Protein AF-A0A8T3V5K8-F1 (afdb_monomer_lite)

Foldseek 3Di:
DDDDPDDDDDDDDADPVRVVLVVLQVVLLVVLLVQLVVVVCVVQNPPDLDQDDLVSLVVSLVVVCVVDVVSVVHDPVSNVVSSVVSSVVSVVVNVVVVDVDPPPPPPPPVDDD

Secondary structure (DSSP, 8-state):
-----PPP--PPPPPHHHHHHHHHHHHHHHHHHHHHHHHHHHHH-TT--PPPPHHHHHHHHHHHHHH-GGGGTS-HHHHHHHHHHHHHHHHHHHHHHHS--------------

pLDDT: mean 81.25, std 19.14, range [31.8, 95.94]

Structure (mmCIF, N/CA/C/O backbone):
data_AF-A0A8T3V5K8-F1
#
_entry.id   AF-A0A8T3V5K8-F1
#
loop_
_atom_site.group_PDB
_atom_site.id
_atom_site.type_symbol
_atom_site.label_atom_id
_atom_site.label_alt_id
_atom_site.label_comp_id
_atom_site.label_asym_id
_atom_site.label_entity_id
_atom_site.label_seq_id
_atom_site.pdbx_PDB_ins_code
_atom_site.Cartn_x
_atom_site.Cartn_y
_atom_site.Cartn_z
_atom_site.occupancy
_atom_site.B_iso_or_equiv
_atom_site.auth_seq_id
_atom_site.auth_comp_id
_atom_site.auth_asym_id
_atom_site.auth_atom_id
_atom_site.pdbx_PDB_model_num
ATOM 1 N N . MET A 1 1 ? 22.260 -8.924 37.519 1.00 36.12 1 MET A N 1
ATOM 2 C CA . MET A 1 1 ? 21.268 -9.949 37.137 1.00 36.12 1 MET A CA 1
ATOM 3 C C . MET A 1 1 ? 20.196 -9.218 36.351 1.00 36.12 1 MET A C 1
ATOM 5 O O . MET A 1 1 ? 19.552 -8.357 36.925 1.00 36.12 1 MET A O 1
ATOM 9 N N . CYS A 1 2 ? 20.158 -9.398 35.031 1.00 44.22 2 CYS A N 1
ATOM 10 C CA . CYS A 1 2 ? 19.218 -8.706 34.147 1.00 44.22 2 CYS A CA 1
ATOM 11 C C . CYS A 1 2 ? 17.917 -9.513 34.125 1.00 44.22 2 CYS A C 1
ATOM 13 O O . CYS A 1 2 ? 17.947 -10.698 33.792 1.00 44.22 2 CYS A O 1
ATOM 15 N N . ASP A 1 3 ? 16.813 -8.902 34.546 1.00 55.12 3 ASP A N 1
ATOM 16 C CA . ASP A 1 3 ? 15.517 -9.567 34.621 1.00 55.12 3 ASP A CA 1
ATOM 17 C C . ASP A 1 3 ? 14.947 -9.793 33.216 1.00 55.12 3 ASP A C 1
ATOM 19 O O . ASP A 1 3 ? 14.781 -8.872 32.417 1.00 55.12 3 ASP A O 1
ATOM 23 N N . PHE A 1 4 ? 14.654 -11.054 32.909 1.00 61.81 4 PHE A N 1
ATOM 24 C CA . PHE A 1 4 ? 14.041 -11.481 31.657 1.00 61.81 4 PHE A CA 1
ATOM 25 C C . PHE A 1 4 ? 12.576 -11.019 31.631 1.00 61.81 4 PHE A C 1
ATOM 27 O O . PHE A 1 4 ? 11.739 -11.546 32.372 1.00 61.81 4 PHE A O 1
ATOM 34 N N . ILE A 1 5 ? 12.243 -10.035 30.789 1.00 71.00 5 ILE A N 1
ATOM 35 C CA . ILE A 1 5 ? 10.854 -9.607 30.581 1.00 71.00 5 ILE A CA 1
ATOM 36 C C . ILE A 1 5 ? 10.111 -10.763 29.899 1.00 71.00 5 ILE A C 1
ATOM 38 O O . ILE A 1 5 ? 10.304 -11.046 28.719 1.00 71.00 5 ILE A O 1
ATOM 42 N N . ARG A 1 6 ? 9.265 -11.466 30.655 1.00 71.88 6 ARG A N 1
ATOM 43 C CA . ARG A 1 6 ? 8.352 -12.481 30.118 1.00 71.88 6 ARG A CA 1
ATOM 44 C C . ARG A 1 6 ? 7.260 -11.767 29.311 1.00 71.88 6 ARG A C 1
ATOM 46 O O . ARG A 1 6 ? 6.542 -10.938 29.862 1.00 71.88 6 ARG A O 1
ATOM 53 N N . GLY A 1 7 ? 7.165 -12.053 28.012 1.00 77.50 7 GLY A N 1
ATOM 54 C CA . GLY A 1 7 ? 6.176 -11.442 27.117 1.00 77.50 7 GLY A CA 1
ATOM 55 C C . GLY A 1 7 ? 4.733 -11.793 27.499 1.00 77.50 7 GLY A C 1
ATOM 56 O O . GLY A 1 7 ? 4.434 -12.935 27.845 1.00 77.50 7 GLY A O 1
ATOM 57 N N . LEU A 1 8 ? 3.841 -10.804 27.430 1.00 80.81 8 LEU A N 1
ATOM 58 C CA . LEU A 1 8 ? 2.405 -10.942 27.682 1.00 80.81 8 LEU A CA 1
ATOM 59 C C . LEU A 1 8 ? 1.705 -11.483 26.421 1.00 80.81 8 LEU A C 1
ATOM 61 O O . LEU A 1 8 ? 1.735 -10.835 25.378 1.00 80.81 8 LEU A O 1
ATOM 65 N N . ILE A 1 9 ? 1.052 -12.646 26.512 1.00 81.75 9 ILE A N 1
ATOM 66 C CA . ILE A 1 9 ? 0.215 -13.184 25.426 1.00 81.75 9 ILE A CA 1
ATOM 67 C C . ILE A 1 9 ? -1.223 -12.706 25.651 1.00 81.75 9 ILE A C 1
ATOM 69 O O . ILE A 1 9 ? -1.910 -13.207 26.540 1.00 81.75 9 ILE A O 1
ATOM 73 N N . VAL A 1 10 ? -1.679 -11.736 24.855 1.00 82.56 10 VAL A N 1
ATOM 74 C CA . VAL A 1 10 ? -3.044 -11.183 24.924 1.00 82.56 10 VAL A CA 1
ATOM 75 C C . VAL A 1 10 ? -3.858 -11.657 23.728 1.00 82.56 10 VAL A C 1
ATOM 77 O O . VAL A 1 10 ? -3.403 -11.570 22.590 1.00 82.56 10 VAL A O 1
ATOM 80 N N . LYS A 1 11 ? -5.083 -12.128 23.981 1.00 84.25 11 LYS A N 1
ATOM 81 C CA . LYS A 1 11 ? -6.084 -12.367 22.935 1.00 84.25 11 LYS A CA 1
ATOM 82 C C . LYS A 1 11 ? -6.892 -11.086 22.737 1.00 84.25 11 LYS A C 1
ATOM 84 O O . LYS A 1 11 ? -7.535 -10.622 23.675 1.00 84.25 11 LYS A O 1
ATOM 89 N N . LEU A 1 12 ? -6.844 -10.511 21.538 1.00 83.19 12 LEU A N 1
ATOM 90 C CA . LEU A 1 12 ? -7.702 -9.387 21.168 1.00 83.19 12 LEU A CA 1
ATOM 91 C C . LEU A 1 12 ? -9.098 -9.912 20.823 1.00 83.19 12 LEU A C 1
ATOM 93 O O . LEU A 1 12 ? -9.247 -10.742 19.929 1.00 83.19 12 LEU A O 1
ATOM 97 N N . HIS A 1 13 ? -10.110 -9.417 21.532 1.00 87.06 13 HIS A N 1
ATOM 98 C CA . HIS A 1 13 ? -11.512 -9.641 21.200 1.00 87.06 13 HIS A CA 1
ATOM 99 C C . HIS A 1 13 ? -12.042 -8.408 20.481 1.00 87.06 13 HIS A C 1
ATOM 101 O O . HIS A 1 13 ? -12.044 -7.311 21.037 1.00 87.06 13 HIS A O 1
ATOM 107 N N . VAL A 1 14 ? -12.442 -8.603 19.231 1.00 90.19 14 VAL A N 1
ATOM 108 C CA . VAL A 1 14 ? -12.871 -7.537 18.329 1.00 90.19 14 VAL A CA 1
ATOM 109 C C . VAL A 1 14 ? -14.383 -7.353 18.465 1.00 90.19 14 VAL A C 1
ATOM 111 O O . VAL A 1 14 ? -15.116 -8.335 18.594 1.00 90.19 14 VAL A O 1
ATOM 114 N N . THR A 1 15 ? -14.866 -6.110 18.472 1.00 95.44 15 THR A N 1
ATOM 115 C CA . THR A 1 15 ? -16.311 -5.837 18.422 1.00 95.44 15 THR A CA 1
ATOM 116 C C . THR A 1 15 ? -16.845 -6.083 17.003 1.00 95.44 15 THR A C 1
ATOM 118 O O . THR A 1 15 ? -16.089 -5.968 16.034 1.00 95.44 15 THR A O 1
ATOM 121 N N . PRO A 1 16 ? -18.144 -6.385 16.820 1.00 93.69 16 PRO A N 1
ATOM 122 C CA . PRO A 1 16 ? -18.698 -6.607 15.480 1.00 93.69 16 PRO A CA 1
ATOM 123 C C . PRO A 1 16 ? -18.516 -5.397 14.546 1.00 93.69 16 PRO A C 1
ATOM 125 O O . PRO A 1 16 ? -18.335 -5.567 13.343 1.00 93.69 16 PRO A O 1
ATOM 128 N N . GLU A 1 17 ? -18.514 -4.177 15.086 1.00 93.56 17 GLU A N 1
ATOM 129 C CA . GLU A 1 17 ? -18.264 -2.947 14.322 1.00 93.56 17 GLU A CA 1
ATOM 130 C C . GLU A 1 17 ? -16.816 -2.872 13.819 1.00 93.56 17 GLU A C 1
ATOM 132 O O . GLU A 1 17 ? -16.578 -2.617 12.637 1.00 93.56 17 GLU A O 1
ATOM 137 N N . GLN A 1 18 ? -15.853 -3.187 14.690 1.00 92.19 18 GLN A N 1
ATOM 138 C CA . GLN A 1 18 ? -14.435 -3.232 14.338 1.00 92.19 18 GLN A CA 1
ATOM 139 C C . GLN A 1 18 ? -14.152 -4.292 13.266 1.00 92.19 18 GLN A C 1
ATOM 141 O O . GLN A 1 18 ? -13.358 -4.053 12.360 1.00 92.19 18 GLN A O 1
ATOM 146 N N . GLU A 1 19 ? -14.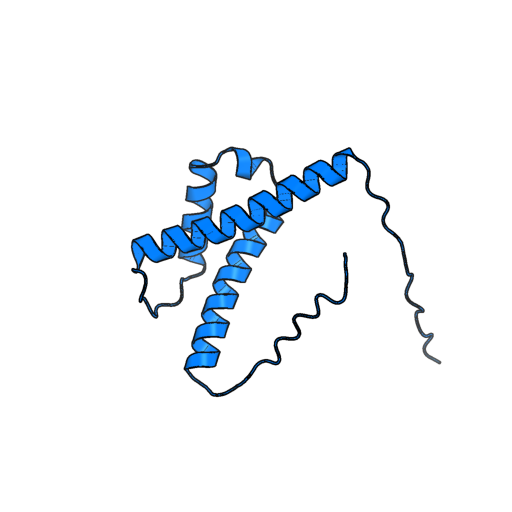821 -5.450 13.303 1.00 92.94 19 GLU A N 1
ATOM 147 C CA . GLU A 1 19 ? -14.665 -6.462 12.250 1.00 92.94 19 GLU A CA 1
ATOM 148 C C . GLU A 1 19 ? -15.060 -5.940 10.864 1.00 92.94 19 GLU A C 1
ATOM 150 O O . GLU A 1 19 ? -14.404 -6.255 9.866 1.00 92.94 19 GLU A O 1
ATOM 155 N N . VAL A 1 20 ? -16.143 -5.162 10.784 1.00 92.94 20 VAL A N 1
ATOM 156 C CA . VAL A 1 20 ? -16.598 -4.558 9.525 1.00 92.94 20 VAL A CA 1
ATOM 157 C C . VAL A 1 20 ? -15.568 -3.550 9.026 1.00 92.94 20 VAL A C 1
ATOM 159 O O . VAL A 1 20 ? -15.240 -3.545 7.838 1.00 92.94 20 VAL A O 1
ATOM 162 N N . GLU A 1 21 ? -15.028 -2.726 9.919 1.00 91.88 21 GLU A N 1
ATOM 163 C CA . GLU A 1 21 ? -14.005 -1.736 9.588 1.00 91.88 21 GLU A CA 1
ATOM 164 C C . GLU A 1 21 ? -12.700 -2.388 9.116 1.00 91.88 21 GLU A C 1
ATOM 166 O O . GLU A 1 21 ? -12.164 -2.011 8.072 1.00 91.88 21 GLU A O 1
ATOM 171 N N . PHE A 1 22 ? -12.251 -3.453 9.784 1.00 91.56 22 PHE A N 1
ATOM 172 C CA . PHE A 1 22 ? -11.101 -4.237 9.340 1.00 91.56 22 PHE A CA 1
ATOM 173 C C . PHE A 1 22 ? -11.316 -4.828 7.947 1.00 91.56 22 PHE A C 1
ATOM 175 O O . PHE A 1 22 ? -10.465 -4.670 7.071 1.00 91.56 22 PHE A O 1
ATOM 182 N N . LYS A 1 23 ? -12.473 -5.455 7.698 1.00 92.19 23 LYS A N 1
ATOM 183 C CA . LYS A 1 23 ? -12.813 -6.013 6.378 1.00 92.19 23 LYS A CA 1
ATOM 184 C C . LYS A 1 23 ? -12.783 -4.939 5.288 1.00 92.19 23 LYS A C 1
ATOM 186 O O . LYS A 1 23 ? -12.212 -5.176 4.220 1.00 92.19 23 LYS A O 1
ATOM 191 N N . LYS A 1 24 ? -13.335 -3.751 5.562 1.00 92.25 24 LYS A N 1
ATOM 192 C CA . LYS A 1 24 ? -13.265 -2.601 4.647 1.00 92.25 24 LYS A CA 1
ATOM 193 C C . LYS A 1 24 ? -11.822 -2.170 4.402 1.00 92.25 24 LYS A C 1
ATOM 195 O O . LYS A 1 24 ? -11.437 -1.998 3.246 1.00 92.25 24 LYS A O 1
ATOM 200 N N . ASN A 1 25 ? -11.020 -2.046 5.457 1.00 93.25 25 ASN A N 1
ATOM 201 C CA . ASN A 1 25 ? -9.637 -1.594 5.359 1.00 93.25 25 ASN A CA 1
ATOM 202 C C . ASN A 1 25 ? -8.768 -2.567 4.544 1.00 93.25 25 ASN A C 1
ATOM 204 O O . ASN A 1 25 ? -8.069 -2.145 3.621 1.00 93.25 25 ASN A O 1
ATOM 208 N N . TYR A 1 26 ? -8.865 -3.877 4.798 1.00 91.62 26 TYR A N 1
ATOM 209 C CA . TYR A 1 26 ? -8.149 -4.893 4.017 1.00 91.62 26 TYR A CA 1
ATOM 210 C C . TYR A 1 26 ? -8.580 -4.895 2.547 1.00 91.62 26 TYR A C 1
ATOM 212 O O . TYR A 1 26 ? -7.734 -4.953 1.650 1.00 91.62 26 TYR A O 1
ATOM 220 N N . GLY A 1 27 ? -9.887 -4.779 2.292 1.00 93.19 27 GLY A N 1
ATOM 221 C CA . GLY A 1 27 ? -10.430 -4.673 0.940 1.00 93.19 27 GLY A CA 1
ATOM 222 C C . GLY A 1 27 ? -9.888 -3.455 0.189 1.00 93.19 27 GLY A C 1
ATOM 223 O O . GLY A 1 27 ? -9.389 -3.593 -0.928 1.00 93.19 27 GLY A O 1
ATOM 224 N N . CYS A 1 28 ? -9.914 -2.277 0.818 1.00 94.12 28 CYS A N 1
ATOM 225 C CA . CYS A 1 28 ? -9.424 -1.036 0.214 1.00 94.12 28 CYS A CA 1
ATOM 226 C C . CYS A 1 28 ? -7.906 -1.056 -0.001 1.00 94.12 28 CYS A C 1
ATOM 228 O O . CYS A 1 28 ? -7.437 -0.628 -1.055 1.00 94.12 28 CYS A O 1
ATOM 230 N N . THR A 1 29 ? -7.141 -1.621 0.935 1.00 94.44 29 THR A N 1
ATOM 231 C CA . THR A 1 29 ? -5.680 -1.778 0.821 1.00 94.44 29 THR A CA 1
ATOM 232 C C . THR A 1 29 ? -5.317 -2.640 -0.392 1.00 94.44 29 THR A C 1
ATOM 234 O O . THR A 1 29 ? -4.533 -2.219 -1.244 1.00 94.44 29 THR A O 1
ATOM 237 N N . ARG A 1 30 ? -5.959 -3.809 -0.541 1.00 94.12 30 ARG A N 1
ATOM 238 C CA . ARG A 1 30 ? -5.754 -4.702 -1.696 1.00 94.12 30 ARG A CA 1
ATOM 239 C C . ARG A 1 30 ? -6.167 -4.046 -3.014 1.00 94.12 30 ARG A C 1
ATOM 241 O O . ARG A 1 30 ? -5.471 -4.179 -4.018 1.00 94.12 30 ARG A O 1
ATOM 248 N N . LYS A 1 31 ? -7.301 -3.345 -3.018 1.00 94.62 31 LYS A N 1
ATOM 249 C CA . LYS A 1 31 ? -7.820 -2.652 -4.203 1.00 94.62 31 LYS A CA 1
ATOM 250 C C . LYS A 1 31 ? -6.871 -1.546 -4.668 1.00 94.62 31 LYS A C 1
ATOM 252 O O . LYS A 1 31 ? -6.544 -1.499 -5.849 1.00 94.62 31 LYS A O 1
ATOM 257 N N . THR A 1 32 ? -6.357 -0.758 -3.726 1.00 95.12 32 THR A N 1
ATOM 258 C CA . THR A 1 32 ? -5.382 0.311 -3.980 1.00 95.12 32 THR A CA 1
ATOM 259 C C . THR A 1 32 ? -4.099 -0.241 -4.590 1.00 95.12 32 THR A C 1
ATOM 261 O O . THR A 1 32 ? -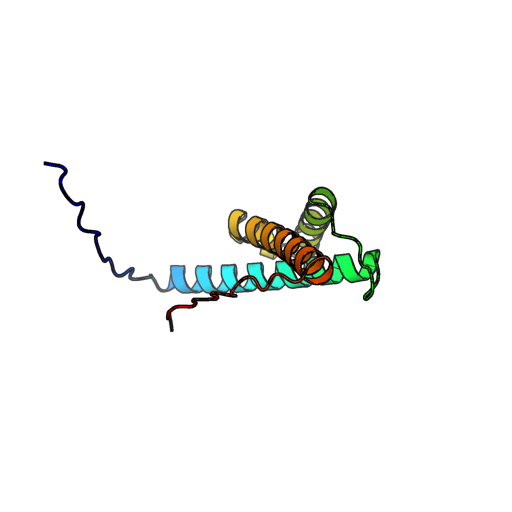3.630 0.291 -5.589 1.00 95.12 32 THR A O 1
ATOM 264 N N . TYR A 1 33 ? -3.555 -1.336 -4.047 1.00 95.25 33 TYR A N 1
ATOM 265 C CA . TYR A 1 33 ? -2.365 -1.982 -4.612 1.00 95.25 33 TYR A CA 1
ATOM 266 C C . TYR A 1 33 ? -2.570 -2.356 -6.089 1.00 95.25 33 TYR A C 1
ATOM 268 O O . TYR A 1 33 ? -1.762 -2.002 -6.946 1.00 95.25 33 TYR A O 1
ATOM 276 N N . ASN A 1 34 ? -3.692 -3.012 -6.399 1.00 94.88 34 ASN A N 1
ATOM 277 C CA . ASN A 1 34 ? -4.014 -3.426 -7.764 1.00 94.88 34 ASN A CA 1
ATOM 278 C C . ASN A 1 34 ? -4.202 -2.237 -8.715 1.00 94.88 34 ASN A C 1
ATOM 280 O O . ASN A 1 34 ? -3.829 -2.317 -9.884 1.00 94.88 34 ASN A O 1
ATOM 284 N N . GLU A 1 35 ? -4.785 -1.142 -8.239 1.00 94.75 35 GLU A N 1
ATOM 285 C CA . GLU A 1 35 ? -4.983 0.069 -9.038 1.00 94.75 35 GLU A CA 1
ATOM 286 C C . GLU A 1 35 ? -3.680 0.793 -9.327 1.00 94.75 35 GLU A C 1
ATOM 288 O O . GLU A 1 35 ? -3.448 1.163 -10.473 1.00 94.75 35 GLU A O 1
ATOM 293 N N . LEU A 1 36 ? -2.805 0.936 -8.329 1.00 94.81 36 LEU A N 1
ATOM 294 C CA . LEU A 1 36 ? -1.470 1.495 -8.531 1.00 94.81 36 LEU A CA 1
ATOM 295 C C . LEU A 1 36 ? -0.683 0.676 -9.561 1.00 94.81 36 LEU A C 1
ATOM 297 O O . LEU A 1 36 ? -0.084 1.250 -10.466 1.00 94.81 36 LEU A O 1
ATOM 301 N N . LEU A 1 37 ? -0.743 -0.657 -9.469 1.00 93.62 37 LEU A N 1
ATOM 302 C CA . LEU A 1 37 ? -0.113 -1.547 -10.443 1.00 93.62 37 LEU A CA 1
ATOM 303 C C . LEU A 1 37 ? -0.722 -1.390 -11.845 1.00 93.62 37 LEU A C 1
ATOM 305 O O . LEU A 1 37 ? 0.005 -1.365 -12.833 1.00 93.62 37 LEU A O 1
ATOM 309 N N . SER A 1 38 ? -2.047 -1.264 -11.938 1.00 94.06 38 SER A N 1
ATOM 310 C CA . SER A 1 38 ? -2.743 -1.081 -13.219 1.00 94.06 38 SER A CA 1
ATOM 311 C C . SER A 1 38 ? -2.383 0.253 -13.876 1.00 94.06 38 SER A C 1
ATOM 313 O O . SER A 1 38 ? -2.159 0.292 -15.081 1.00 94.06 38 SER A O 1
ATOM 315 N N . LYS A 1 39 ? -2.284 1.334 -13.090 1.00 93.56 39 LYS A N 1
ATOM 316 C CA . LYS A 1 39 ? -1.849 2.655 -13.567 1.00 93.56 39 LYS A CA 1
ATOM 317 C C . LYS A 1 39 ? -0.409 2.634 -14.050 1.00 93.56 39 LYS A C 1
ATOM 319 O O . LYS A 1 39 ? -0.135 3.083 -15.154 1.00 93.56 39 LYS A O 1
ATOM 324 N N . TYR A 1 40 ? 0.479 2.027 -13.270 1.00 92.62 40 TYR A N 1
ATOM 325 C CA . TYR A 1 40 ? 1.871 1.854 -13.665 1.00 92.62 40 TYR A CA 1
ATOM 326 C C . TYR A 1 40 ? 1.996 1.096 -15.000 1.00 92.62 40 TYR A C 1
ATOM 328 O O . TYR A 1 40 ? 2.660 1.574 -15.916 1.00 92.62 40 TYR A O 1
ATOM 336 N N . LYS A 1 41 ? 1.282 -0.028 -15.158 1.00 91.00 41 LYS A N 1
ATOM 337 C CA . LYS A 1 41 ? 1.235 -0.777 -16.426 1.00 91.00 41 LYS A CA 1
ATOM 338 C C . LYS A 1 41 ? 0.686 0.048 -17.591 1.00 91.00 41 LYS A C 1
ATOM 340 O O . LYS A 1 41 ? 1.128 -0.127 -18.720 1.00 91.00 41 LYS A O 1
ATOM 345 N N . ALA A 1 42 ? -0.292 0.914 -17.336 1.00 91.81 42 ALA A N 1
ATOM 346 C CA . ALA A 1 42 ? -0.866 1.772 -18.367 1.00 91.81 42 ALA A CA 1
ATOM 347 C C . ALA A 1 42 ? 0.116 2.857 -18.841 1.00 91.81 42 ALA A C 1
ATOM 349 O O . ALA A 1 42 ? 0.088 3.210 -20.017 1.00 91.81 42 ALA A O 1
ATOM 350 N N . GLU A 1 43 ? 0.975 3.370 -17.955 1.00 90.75 43 GLU A N 1
ATOM 351 C CA . GLU A 1 43 ? 1.950 4.416 -18.290 1.00 90.75 43 GLU A CA 1
ATOM 352 C C . GLU A 1 43 ? 3.248 3.869 -18.899 1.00 90.75 43 GLU A C 1
ATOM 354 O O . GLU A 1 43 ? 3.728 4.424 -19.885 1.00 90.75 43 GLU A O 1
ATOM 359 N N . HIS A 1 44 ? 3.799 2.780 -18.353 1.00 87.75 44 HIS A N 1
ATOM 360 C CA . HIS A 1 44 ? 5.099 2.243 -18.781 1.00 87.75 44 HIS A CA 1
ATOM 361 C C . HIS A 1 44 ? 4.989 1.023 -19.718 1.00 87.75 44 HIS A C 1
ATOM 363 O O . HIS A 1 44 ? 5.964 0.662 -20.377 1.00 87.75 44 HIS A O 1
ATOM 369 N N . GLY A 1 45 ? 3.806 0.412 -19.834 1.00 84.88 45 GLY A N 1
ATOM 370 C CA . GLY A 1 45 ? 3.588 -0.845 -20.557 1.00 84.88 45 GLY A CA 1
ATOM 371 C C . GLY A 1 45 ? 3.716 -2.079 -19.656 1.00 84.88 45 GLY A C 1
ATOM 372 O O . GLY A 1 45 ? 4.164 -1.997 -18.516 1.00 84.88 45 GLY A O 1
ATOM 373 N N . GLU A 1 46 ? 3.287 -3.249 -20.141 1.00 78.88 46 GLU A N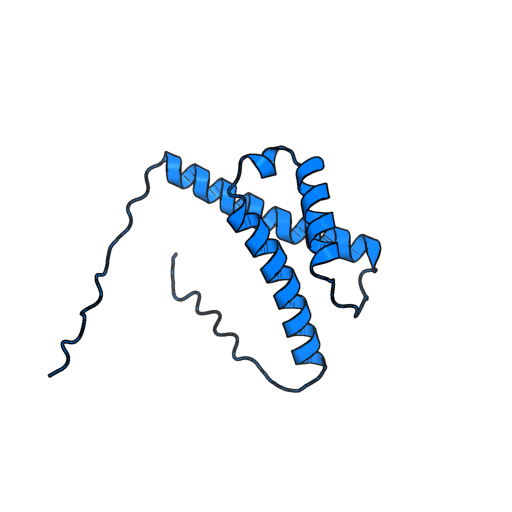 1
ATOM 374 C CA . GLU A 1 46 ? 3.338 -4.482 -19.333 1.00 78.88 46 GLU A CA 1
ATOM 375 C C . GLU A 1 46 ? 4.753 -5.043 -19.146 1.00 78.88 46 GLU A C 1
ATOM 377 O O . GLU A 1 46 ? 5.011 -5.679 -18.126 1.00 78.88 46 GLU A O 1
ATOM 382 N N . ASP A 1 47 ? 5.656 -4.771 -20.091 1.00 73.31 47 ASP A N 1
ATOM 383 C CA . ASP A 1 47 ? 7.014 -5.328 -20.134 1.00 73.31 47 ASP A CA 1
ATOM 384 C C . ASP A 1 47 ? 8.088 -4.332 -19.659 1.00 73.31 47 ASP A C 1
ATOM 386 O O . ASP A 1 47 ? 9.278 -4.509 -19.929 1.00 73.31 47 ASP A O 1
ATOM 390 N N . SER A 1 48 ? 7.697 -3.248 -18.983 1.00 75.81 48 SER A N 1
ATOM 391 C CA . SER A 1 48 ? 8.650 -2.246 -18.512 1.00 75.81 48 SER A CA 1
ATOM 392 C C . SER A 1 48 ? 9.527 -2.778 -17.378 1.00 75.81 48 SER A C 1
ATOM 394 O O . SER A 1 48 ? 9.048 -3.257 -16.351 1.00 75.81 48 SER A O 1
ATOM 396 N N . THR A 1 49 ? 10.841 -2.619 -17.530 1.00 72.44 49 THR A N 1
ATOM 397 C CA . THR A 1 49 ? 11.842 -2.960 -16.499 1.00 72.44 49 THR A CA 1
ATOM 398 C C . THR A 1 49 ? 12.106 -1.796 -15.531 1.00 72.44 49 THR A C 1
ATOM 400 O O . THR A 1 49 ? 12.918 -1.906 -14.614 1.00 72.44 49 THR A O 1
ATOM 403 N N . GLU A 1 50 ? 11.462 -0.646 -15.743 1.00 83.75 50 GLU A N 1
ATOM 404 C CA . GLU A 1 50 ? 11.693 0.571 -14.962 1.00 83.75 50 GLU A CA 1
ATOM 405 C C . GLU A 1 50 ? 11.089 0.460 -13.561 1.00 83.75 50 GLU A C 1
ATOM 407 O O . GLU A 1 50 ? 9.920 0.140 -13.396 1.00 83.75 50 GLU A O 1
ATOM 412 N N . ILE A 1 51 ? 11.852 0.761 -12.515 1.00 86.00 51 ILE A N 1
ATOM 413 C CA . ILE A 1 51 ? 11.298 0.766 -11.157 1.00 86.00 51 ILE A CA 1
ATOM 414 C C . ILE A 1 51 ? 10.492 2.058 -10.969 1.00 86.00 51 ILE A C 1
ATOM 416 O O . ILE A 1 51 ? 11.064 3.135 -11.158 1.00 86.00 51 ILE A O 1
ATOM 420 N N . PRO A 1 52 ? 9.214 1.992 -10.548 1.00 88.81 52 PRO A N 1
ATOM 421 C CA . PRO A 1 52 ? 8.438 3.195 -10.287 1.00 88.81 52 PRO A CA 1
ATOM 422 C C . PRO A 1 52 ? 9.060 3.999 -9.148 1.00 88.81 52 PRO A C 1
ATOM 424 O O . PRO A 1 52 ? 9.380 3.466 -8.083 1.00 88.81 52 PRO A O 1
ATOM 427 N N . THR A 1 53 ? 9.166 5.308 -9.329 1.00 92.62 53 THR A N 1
ATOM 428 C CA . THR A 1 53 ? 9.653 6.215 -8.293 1.00 92.62 53 THR A CA 1
ATOM 429 C C . THR A 1 53 ? 8.575 6.414 -7.223 1.00 92.62 53 THR A C 1
ATOM 431 O O . THR A 1 53 ? 7.383 6.519 -7.513 1.00 92.62 53 THR A O 1
ATOM 434 N N . GLN A 1 54 ? 8.962 6.601 -5.955 1.00 91.81 54 GLN A N 1
ATOM 435 C CA . GLN A 1 54 ? 8.001 6.928 -4.884 1.00 91.81 54 GLN A CA 1
ATOM 436 C C . GLN A 1 54 ? 7.117 8.153 -5.189 1.00 91.81 54 GLN A C 1
ATOM 438 O O . GLN A 1 54 ? 5.983 8.235 -4.718 1.00 91.81 54 GLN A O 1
ATOM 443 N N . LYS A 1 55 ? 7.623 9.135 -5.946 1.00 93.75 55 LYS A N 1
ATOM 444 C CA . LYS A 1 55 ? 6.860 10.329 -6.348 1.00 93.75 55 LYS A CA 1
ATOM 445 C C . LYS A 1 55 ? 5.720 9.990 -7.314 1.00 93.75 55 LYS A C 1
ATOM 447 O O . LYS A 1 55 ? 4.627 10.520 -7.132 1.00 93.75 55 LYS A O 1
ATOM 452 N N . GLU A 1 56 ? 5.956 9.088 -8.260 1.00 94.12 56 GLU A N 1
ATOM 453 C CA . GLU A 1 56 ? 4.957 8.613 -9.228 1.00 94.12 56 GLU A CA 1
ATOM 454 C C . GLU A 1 56 ? 3.857 7.836 -8.508 1.00 94.12 56 GLU A C 1
ATOM 456 O O . GLU A 1 56 ? 2.683 8.192 -8.583 1.00 94.12 56 GLU A O 1
ATOM 461 N N . LEU A 1 57 ? 4.233 6.877 -7.655 1.00 94.31 57 LEU A N 1
ATOM 462 C CA . LEU A 1 57 ? 3.264 6.122 -6.855 1.00 94.31 57 LEU A CA 1
ATOM 463 C C . LEU A 1 57 ? 2.430 7.027 -5.930 1.00 94.31 57 LEU A C 1
ATOM 465 O O . LEU A 1 57 ? 1.251 6.770 -5.683 1.00 94.31 57 LEU A O 1
ATOM 469 N N . ASN A 1 58 ? 3.018 8.116 -5.427 1.00 95.62 58 ASN A N 1
ATOM 470 C CA . ASN A 1 58 ? 2.291 9.136 -4.671 1.00 95.62 58 ASN A CA 1
ATOM 471 C C . ASN A 1 58 ? 1.272 9.900 -5.517 1.00 95.62 58 ASN A C 1
ATOM 473 O O . ASN A 1 58 ? 0.201 10.254 -5.015 1.00 95.62 58 ASN A O 1
ATOM 477 N N . GLN A 1 59 ? 1.604 10.189 -6.770 1.00 95.94 59 GLN A N 1
ATOM 478 C CA . GLN A 1 59 ? 0.686 10.817 -7.706 1.00 95.94 59 GLN A CA 1
ATOM 479 C C . GLN A 1 59 ? -0.471 9.871 -8.043 1.00 95.94 59 GLN A C 1
ATOM 481 O O . GLN A 1 59 ? -1.627 10.255 -7.854 1.00 95.94 59 GLN A O 1
ATOM 486 N N . PHE A 1 60 ? -0.182 8.616 -8.387 1.00 95.38 60 PHE A N 1
ATOM 487 C CA . PHE A 1 60 ? -1.208 7.606 -8.656 1.00 95.38 60 PHE A CA 1
ATOM 488 C C . PHE A 1 60 ? -2.142 7.404 -7.465 1.00 95.38 60 PHE A C 1
ATOM 490 O O . PHE A 1 60 ? -3.356 7.326 -7.638 1.00 95.38 60 PHE A O 1
ATOM 497 N N . LEU A 1 61 ? -1.607 7.400 -6.239 1.00 95.19 61 LEU A N 1
ATOM 498 C CA . LEU A 1 61 ? -2.421 7.294 -5.029 1.00 95.19 61 LEU A CA 1
ATOM 499 C C . LEU A 1 61 ? -3.354 8.503 -4.855 1.00 95.19 61 LEU A C 1
ATOM 501 O O . LEU A 1 61 ? -4.500 8.345 -4.431 1.00 95.19 61 LEU A O 1
ATOM 505 N N . LYS A 1 62 ? -2.894 9.719 -5.179 1.00 94.81 62 LYS A N 1
ATOM 506 C CA . LYS A 1 62 ? -3.744 10.922 -5.146 1.00 94.81 62 LYS A CA 1
ATOM 507 C C . LYS A 1 62 ? -4.868 10.838 -6.171 1.00 94.81 62 LYS A C 1
ATOM 509 O O . LYS A 1 62 ? -5.979 11.263 -5.871 1.00 94.81 62 LYS A O 1
ATOM 514 N N . GLU A 1 63 ? -4.590 10.316 -7.356 1.00 94.50 63 GLU A N 1
ATOM 515 C CA . GLU A 1 63 ? -5.589 10.134 -8.406 1.00 94.50 63 GLU A CA 1
ATOM 516 C C . GLU A 1 63 ? -6.586 9.022 -8.065 1.00 94.50 63 GLU A C 1
ATOM 518 O O . GLU A 1 63 ? -7.787 9.245 -8.164 1.00 94.50 63 GLU A O 1
ATOM 523 N N . ALA A 1 64 ? -6.122 7.877 -7.555 1.00 93.44 64 ALA A N 1
ATOM 524 C CA . ALA A 1 64 ? -6.992 6.788 -7.104 1.00 93.44 64 ALA A CA 1
ATOM 525 C C . ALA A 1 64 ? -7.968 7.265 -6.012 1.00 93.44 64 ALA A C 1
ATOM 527 O O . ALA A 1 64 ? -9.160 6.979 -6.058 1.00 93.44 64 ALA A O 1
ATOM 528 N N . LYS A 1 65 ? -7.504 8.109 -5.078 1.00 93.25 65 LYS A N 1
ATOM 529 C CA . LYS A 1 65 ? -8.368 8.757 -4.072 1.00 93.25 65 LYS A CA 1
ATOM 530 C C . LYS A 1 65 ? -9.368 9.769 -4.650 1.00 93.25 65 LYS A C 1
ATOM 532 O O . LYS A 1 65 ? -10.310 10.144 -3.950 1.00 93.25 65 LYS A O 1
ATOM 537 N N . LYS A 1 66 ? -9.145 10.286 -5.863 1.00 93.38 66 LYS A N 1
ATOM 538 C CA . LYS A 1 66 ? -10.113 11.143 -6.569 1.00 93.38 66 LYS A CA 1
ATOM 539 C C . LYS A 1 66 ? -11.160 10.301 -7.293 1.00 93.38 66 LYS A C 1
ATOM 541 O O . LYS A 1 66 ? -12.331 10.649 -7.233 1.00 93.38 66 LYS A O 1
ATOM 546 N N . GLU A 1 67 ? -10.735 9.216 -7.936 1.00 92.94 67 GLU A N 1
ATOM 547 C CA . GLU A 1 67 ? -11.607 8.283 -8.661 1.00 92.94 67 GLU A CA 1
ATOM 548 C C . GLU A 1 67 ? -12.523 7.502 -7.710 1.00 92.94 67 GLU A C 1
ATOM 550 O O . GLU A 1 67 ? -13.700 7.300 -7.998 1.00 92.94 67 GLU A O 1
ATOM 555 N N . LEU A 1 68 ? -11.998 7.109 -6.548 1.00 92.75 68 LEU A N 1
ATOM 556 C CA . LEU A 1 68 ? -12.693 6.280 -5.571 1.00 92.75 68 LEU A CA 1
ATOM 557 C C . LEU A 1 68 ? -12.843 7.0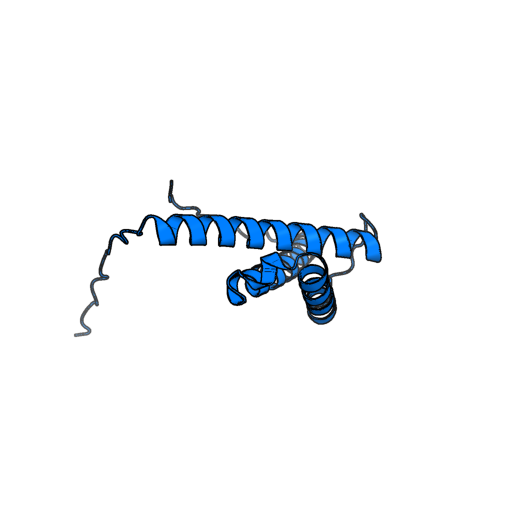53 -4.261 1.00 92.75 68 LEU A C 1
ATOM 559 O O . LEU A 1 68 ? -11.978 6.979 -3.384 1.00 92.75 68 LEU A O 1
ATOM 563 N N . PRO A 1 69 ? -13.936 7.814 -4.088 1.00 90.19 69 PRO A N 1
ATOM 564 C CA . PRO A 1 69 ? -14.109 8.649 -2.905 1.00 90.19 69 PRO A CA 1
ATOM 565 C C . PRO A 1 69 ? -14.184 7.830 -1.609 1.00 90.19 69 PRO A C 1
ATOM 567 O O . PRO A 1 69 ? -13.729 8.312 -0.573 1.00 90.19 69 PRO A O 1
ATOM 570 N N . TYR A 1 70 ? -14.656 6.579 -1.671 1.00 89.31 70 TYR A N 1
ATOM 571 C CA . TYR A 1 70 ? -14.748 5.685 -0.512 1.00 89.31 70 TYR A CA 1
ATOM 572 C C . TYR A 1 70 ? -13.377 5.293 0.072 1.00 89.31 70 TYR A C 1
ATOM 574 O O . TYR A 1 70 ? -13.293 4.956 1.248 1.00 89.31 70 TYR A O 1
ATOM 582 N N . LEU A 1 71 ? -12.273 5.405 -0.685 1.00 89.44 71 LEU A N 1
ATOM 583 C CA . LEU A 1 71 ? -10.915 5.204 -0.144 1.00 89.44 71 LEU A CA 1
ATOM 584 C C . LEU A 1 71 ? -10.545 6.256 0.913 1.00 89.44 71 LEU A C 1
ATOM 586 O O . LEU A 1 71 ? -9.620 6.045 1.695 1.00 89.44 71 LEU A O 1
ATOM 590 N N . LYS A 1 72 ? -11.224 7.409 0.938 1.00 87.31 72 LYS A N 1
ATOM 591 C CA . LYS A 1 72 ? -10.981 8.449 1.949 1.00 87.31 72 LYS A CA 1
ATOM 592 C C . LYS A 1 72 ? -11.570 8.099 3.311 1.00 87.31 72 LYS A C 1
ATOM 594 O O . LYS A 1 72 ? -11.127 8.668 4.300 1.00 87.31 72 LYS A O 1
ATOM 599 N N . GLU A 1 73 ? -12.550 7.201 3.345 1.00 87.00 73 GLU A N 1
ATOM 600 C CA . GLU A 1 73 ? -13.189 6.740 4.580 1.00 87.00 73 GLU A CA 1
ATOM 601 C C . GLU A 1 73 ? -12.302 5.742 5.332 1.00 87.00 73 GLU A C 1
ATOM 603 O O . GLU A 1 73 ? -12.452 5.571 6.535 1.00 87.00 73 GLU A O 1
ATOM 608 N N . THR A 1 74 ? -11.370 5.089 4.631 1.00 88.62 74 THR A N 1
ATOM 609 C CA . THR A 1 74 ? -10.440 4.122 5.221 1.00 88.62 74 THR A CA 1
ATOM 610 C C . THR A 1 74 ? -9.159 4.747 5.757 1.00 88.62 74 THR A C 1
ATOM 612 O O . THR A 1 74 ? -8.726 5.823 5.337 1.00 88.62 74 THR A O 1
ATOM 615 N N . GLU A 1 75 ? -8.502 3.995 6.638 1.00 89.75 75 GLU A N 1
ATOM 616 C CA . GLU A 1 75 ? -7.246 4.364 7.277 1.00 89.75 75 GLU A CA 1
ATOM 617 C C . GLU A 1 75 ? -6.149 4.746 6.277 1.00 89.75 75 GLU A C 1
ATOM 619 O O . GLU A 1 75 ? -5.674 3.952 5.458 1.00 89.75 75 GLU A O 1
ATOM 624 N N . SER A 1 76 ? -5.689 5.993 6.377 1.00 90.44 76 SER A N 1
ATOM 625 C CA . SER A 1 76 ? -4.738 6.566 5.420 1.00 90.44 76 SER A CA 1
ATOM 626 C C . SER A 1 76 ? -3.344 5.934 5.480 1.00 90.44 76 SER A C 1
ATOM 628 O O . SER A 1 76 ? -2.621 5.961 4.479 1.00 90.44 76 SER A O 1
ATOM 630 N N . THR A 1 77 ? -2.968 5.381 6.633 1.00 93.44 77 THR A N 1
ATOM 631 C CA . THR A 1 77 ? -1.694 4.692 6.878 1.00 93.44 77 THR A CA 1
ATOM 632 C C . THR A 1 77 ? -1.631 3.368 6.126 1.00 93.44 77 THR A C 1
ATOM 634 O O . THR A 1 77 ? -0.625 3.081 5.483 1.00 93.44 77 THR A O 1
ATOM 637 N N . SER A 1 78 ? -2.732 2.614 6.106 1.00 92.31 78 SER A N 1
ATOM 638 C CA . SER A 1 78 ? -2.828 1.327 5.402 1.00 92.31 78 SER A CA 1
ATOM 639 C C . SER A 1 78 ? -2.667 1.504 3.888 1.00 92.31 78 SER A C 1
ATOM 641 O O . SER A 1 78 ? -1.938 0.759 3.237 1.00 92.31 78 SER A O 1
ATOM 643 N N . LEU A 1 79 ? -3.261 2.563 3.328 1.00 93.38 79 LEU A N 1
ATOM 644 C CA . LEU A 1 79 ? -3.121 2.892 1.904 1.00 93.38 79 LEU A CA 1
ATOM 645 C C . LEU A 1 79 ? -1.692 3.313 1.528 1.00 93.38 79 LEU A C 1
ATOM 647 O O . LEU A 1 79 ? -1.207 2.983 0.447 1.00 93.38 79 LEU A O 1
ATOM 651 N N . GLN A 1 80 ? -1.014 4.049 2.412 1.00 94.88 80 GLN A N 1
ATOM 652 C CA . GLN A 1 80 ? 0.394 4.410 2.220 1.00 94.88 80 GLN A CA 1
ATOM 653 C C . GLN A 1 80 ? 1.302 3.183 2.316 1.00 94.88 80 GLN A C 1
ATOM 655 O O . GLN A 1 80 ? 2.233 3.061 1.526 1.00 94.88 80 GLN A O 1
ATOM 660 N N . GLN A 1 81 ? 0.986 2.243 3.209 1.00 94.44 81 GLN A N 1
ATOM 661 C CA . GLN A 1 81 ? 1.719 0.988 3.310 1.00 94.44 81 GLN A CA 1
ATOM 662 C C . GLN A 1 81 ? 1.599 0.165 2.022 1.00 94.44 81 GLN A C 1
ATOM 664 O O . GLN A 1 81 ? 2.615 -0.288 1.511 1.00 94.44 81 GLN A O 1
ATOM 669 N N . ALA A 1 82 ? 0.405 0.064 1.425 1.00 94.31 82 ALA A N 1
ATOM 670 C CA . ALA A 1 82 ? 0.227 -0.614 0.136 1.00 94.31 82 ALA A CA 1
ATOM 671 C C . ALA A 1 82 ? 1.087 -0.004 -0.985 1.00 94.31 82 ALA A C 1
ATOM 673 O O . ALA A 1 82 ? 1.677 -0.732 -1.784 1.00 94.31 82 ALA A O 1
ATOM 674 N N . ARG A 1 83 ? 1.186 1.332 -1.032 1.00 95.12 83 ARG A N 1
ATOM 675 C CA . ARG A 1 83 ? 2.080 2.052 -1.955 1.00 95.12 83 ARG A CA 1
ATOM 676 C C . ARG A 1 83 ? 3.542 1.656 -1.728 1.00 95.12 83 ARG A C 1
ATOM 678 O O . ARG A 1 83 ? 4.264 1.388 -2.686 1.00 95.12 83 ARG A O 1
ATOM 685 N N . ASP A 1 84 ? 3.979 1.629 -0.474 1.00 94.94 84 ASP A N 1
ATOM 686 C CA . ASP A 1 84 ? 5.365 1.307 -0.123 1.00 94.94 84 ASP A CA 1
ATOM 687 C C . ASP A 1 84 ? 5.705 -0.160 -0.366 1.00 94.94 84 ASP A C 1
ATOM 689 O O . ASP A 1 84 ? 6.809 -0.464 -0.814 1.00 94.94 84 ASP A O 1
ATOM 693 N N . ASP A 1 85 ? 4.761 -1.063 -0.128 1.00 93.94 85 ASP A N 1
ATOM 694 C CA . ASP A 1 85 ? 4.913 -2.487 -0.413 1.00 93.94 85 ASP A CA 1
ATOM 695 C C . ASP A 1 85 ? 5.025 -2.735 -1.920 1.00 93.94 85 ASP A C 1
ATOM 697 O O . ASP A 1 85 ? 5.867 -3.527 -2.343 1.00 93.94 85 ASP A O 1
ATOM 701 N N . LEU A 1 86 ? 4.269 -1.997 -2.745 1.00 93.25 86 LEU A N 1
ATOM 702 C CA . LEU A 1 86 ? 4.427 -2.030 -4.200 1.00 93.25 86 LEU A CA 1
ATOM 703 C C . LEU A 1 86 ? 5.840 -1.587 -4.604 1.00 93.25 86 LEU A C 1
ATOM 705 O O . LEU A 1 86 ? 6.544 -2.329 -5.287 1.00 93.25 86 LEU A O 1
ATOM 709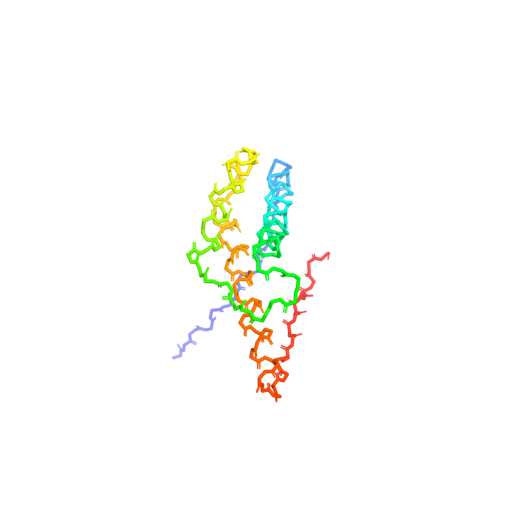 N N . HIS A 1 87 ? 6.304 -0.435 -4.113 1.00 93.12 87 HIS A N 1
ATOM 710 C CA . HIS A 1 87 ? 7.659 0.051 -4.389 1.00 93.12 87 HIS A CA 1
ATOM 711 C C . HIS A 1 87 ? 8.737 -0.959 -3.962 1.00 93.12 87 HIS A C 1
ATOM 713 O O . HIS A 1 87 ? 9.675 -1.240 -4.708 1.00 93.12 87 HIS A O 1
ATOM 719 N N . LYS A 1 88 ? 8.614 -1.536 -2.762 1.00 92.06 88 LYS A N 1
ATOM 720 C CA . LYS A 1 88 ? 9.535 -2.570 -2.270 1.00 92.06 88 LYS A CA 1
ATOM 721 C C . LYS A 1 88 ? 9.514 -3.812 -3.155 1.00 92.06 88 LYS A C 1
ATOM 723 O O . LYS A 1 88 ? 10.584 -4.326 -3.455 1.00 92.06 88 LYS A O 1
ATOM 728 N N . SER A 1 89 ? 8.338 -4.260 -3.600 1.00 90.62 89 SER A N 1
ATOM 729 C CA . SER A 1 89 ? 8.219 -5.447 -4.452 1.00 90.62 89 SER A CA 1
ATOM 730 C C . SER A 1 89 ? 8.978 -5.292 -5.772 1.00 90.62 89 SER A C 1
ATOM 732 O O . SER A 1 89 ? 9.744 -6.182 -6.119 1.00 90.62 89 SER A O 1
ATOM 734 N N . PHE A 1 90 ? 8.897 -4.132 -6.436 1.00 88.81 90 PHE A N 1
ATOM 735 C CA . PHE A 1 90 ? 9.698 -3.860 -7.636 1.00 88.81 90 PHE A CA 1
ATOM 736 C C . PHE A 1 90 ? 11.205 -3.884 -7.357 1.00 88.81 90 PHE A C 1
ATOM 738 O O . PHE A 1 90 ? 11.961 -4.477 -8.121 1.00 88.81 90 PHE A O 1
ATOM 745 N N . ASN A 1 91 ? 11.646 -3.287 -6.246 1.00 87.75 91 ASN A N 1
ATOM 746 C CA . ASN A 1 91 ? 13.062 -3.304 -5.873 1.00 87.75 91 ASN A CA 1
ATOM 747 C C . ASN A 1 91 ? 13.571 -4.726 -5.607 1.00 87.75 91 ASN A C 1
ATOM 749 O O . ASN A 1 91 ? 14.657 -5.067 -6.064 1.00 87.75 91 ASN A O 1
ATOM 753 N N . ILE A 1 92 ? 12.789 -5.550 -4.902 1.00 87.00 92 ILE A N 1
ATOM 754 C CA . ILE A 1 92 ? 13.128 -6.957 -4.646 1.00 87.00 92 ILE A CA 1
ATOM 755 C C . ILE A 1 92 ? 13.219 -7.718 -5.968 1.00 87.00 92 ILE A C 1
ATOM 757 O O . ILE A 1 92 ? 14.226 -8.366 -6.219 1.00 87.00 92 ILE A O 1
ATOM 761 N N . ILE A 1 93 ? 12.221 -7.576 -6.841 1.00 83.25 93 ILE A N 1
ATOM 762 C CA . ILE A 1 93 ? 12.185 -8.245 -8.145 1.00 83.25 93 ILE A CA 1
ATOM 763 C C . ILE A 1 93 ? 13.429 -7.890 -8.975 1.00 83.25 93 ILE A C 1
ATOM 765 O O . ILE A 1 93 ? 14.118 -8.779 -9.468 1.00 83.25 93 ILE A O 1
ATOM 769 N N . VAL A 1 94 ? 13.779 -6.606 -9.092 1.00 79.94 94 VAL A N 1
ATOM 770 C CA . VAL A 1 94 ? 14.970 -6.185 -9.852 1.00 79.94 94 VAL A CA 1
ATOM 771 C C . VAL A 1 94 ? 16.270 -6.668 -9.202 1.00 79.94 94 VAL A C 1
ATOM 773 O O . VAL A 1 94 ? 17.204 -7.059 -9.906 1.00 79.94 94 VAL A O 1
ATOM 776 N N . GLN A 1 95 ? 16.350 -6.690 -7.870 1.00 77.38 95 GLN A N 1
ATOM 777 C CA . GLN A 1 95 ? 17.498 -7.257 -7.158 1.00 77.38 95 GLN A CA 1
ATOM 778 C C . GLN A 1 95 ? 17.642 -8.763 -7.424 1.00 77.38 95 GLN A C 1
ATOM 780 O O . GLN A 1 95 ? 18.742 -9.215 -7.735 1.00 77.38 95 GLN A O 1
ATOM 785 N N . GLU A 1 96 ? 16.545 -9.521 -7.394 1.00 72.81 96 GLU A N 1
ATOM 786 C CA . GLU A 1 96 ? 16.533 -10.957 -7.702 1.00 72.81 96 GLU A CA 1
ATOM 787 C C . GLU A 1 96 ? 16.910 -11.245 -9.165 1.00 72.81 96 GLU A C 1
ATOM 789 O O . GLU A 1 96 ? 17.642 -12.197 -9.440 1.00 72.81 96 GLU A O 1
ATOM 794 N N . PHE A 1 97 ? 16.472 -10.408 -10.113 1.00 66.19 97 PHE A N 1
ATOM 795 C CA . PHE A 1 97 ? 16.843 -10.543 -11.527 1.00 66.19 97 PHE A CA 1
ATOM 796 C C . PHE A 1 97 ? 18.299 -10.139 -11.826 1.00 66.19 97 PHE A C 1
ATOM 798 O O . PHE A 1 97 ? 18.890 -10.661 -12.771 1.00 66.19 97 PHE A O 1
ATOM 805 N N . SER A 1 98 ? 18.889 -9.228 -11.045 1.00 61.38 98 SER A N 1
ATOM 806 C CA . SER A 1 98 ? 20.270 -8.742 -11.233 1.00 61.38 98 SER A CA 1
ATOM 807 C C . SER A 1 98 ? 21.334 -9.558 -10.491 1.00 61.38 98 SER A C 1
ATOM 809 O O . SER A 1 98 ? 22.509 -9.507 -10.861 1.00 61.38 98 SER A O 1
ATOM 811 N N . GLY A 1 99 ? 20.957 -10.350 -9.486 1.00 49.66 99 GLY A N 1
ATOM 812 C CA . GLY A 1 99 ? 21.888 -11.171 -8.725 1.00 49.66 99 GLY A CA 1
ATOM 813 C C . GLY A 1 99 ? 21.195 -12.350 -8.061 1.00 49.66 99 GLY A C 1
ATOM 814 O O . GLY A 1 99 ? 20.226 -12.190 -7.333 1.00 49.66 99 GLY A O 1
ATOM 815 N N . PHE A 1 100 ? 21.750 -13.536 -8.295 1.00 53.16 100 PHE A N 1
ATOM 816 C CA . PHE A 1 100 ? 21.398 -14.842 -7.738 1.00 53.16 100 PHE A CA 1
ATOM 817 C C . PHE A 1 100 ? 21.430 -14.852 -6.192 1.00 53.16 100 PHE A C 1
ATOM 819 O O . PHE A 1 100 ? 22.304 -15.450 -5.573 1.00 53.16 100 PHE A O 1
ATOM 826 N N . PHE A 1 101 ? 20.481 -14.188 -5.544 1.00 44.44 101 PHE A N 1
ATOM 827 C CA . PHE A 1 101 ? 20.213 -14.291 -4.119 1.00 44.44 101 PHE A CA 1
ATOM 828 C C . PHE A 1 101 ? 18.756 -14.690 -3.985 1.00 44.44 101 PHE A C 1
ATOM 830 O O . PHE A 1 101 ? 17.868 -13.935 -4.350 1.00 44.44 101 PHE A O 1
ATOM 837 N N . LYS A 1 102 ? 18.515 -15.903 -3.483 1.00 46.56 102 LYS A N 1
ATOM 838 C CA . LYS A 1 102 ? 17.205 -16.274 -2.954 1.00 46.56 102 LYS A CA 1
ATOM 839 C C . LYS A 1 102 ? 17.070 -15.542 -1.621 1.00 46.56 102 LYS A C 1
ATOM 841 O O . LYS A 1 102 ? 17.704 -15.999 -0.664 1.00 46.56 102 LYS A O 1
ATOM 846 N N . PRO A 1 103 ? 16.295 -14.452 -1.489 1.00 42.25 103 PRO A N 1
ATOM 847 C CA . PRO A 1 103 ? 15.745 -14.185 -0.180 1.00 42.25 103 PRO A CA 1
ATOM 848 C C . PRO A 1 103 ? 14.912 -15.420 0.155 1.00 42.25 103 PRO A C 1
ATOM 850 O O . PRO A 1 103 ? 14.052 -15.846 -0.619 1.00 42.25 103 PRO A O 1
ATOM 853 N N . GLU A 1 104 ? 15.214 -16.066 1.274 1.00 38.81 104 GLU A N 1
ATOM 854 C CA . GLU A 1 104 ? 14.260 -16.998 1.842 1.00 38.81 104 GLU A CA 1
ATOM 855 C C . GLU A 1 104 ? 12.986 -16.185 2.064 1.00 38.81 104 GLU A C 1
ATOM 857 O O . GLU A 1 104 ? 12.928 -15.313 2.934 1.00 38.81 104 GLU A O 1
ATOM 862 N N . MET A 1 105 ? 11.995 -16.408 1.198 1.00 36.56 105 MET A N 1
ATOM 863 C CA . MET A 1 105 ? 10.624 -15.973 1.390 1.00 36.56 105 MET A CA 1
ATOM 864 C C . MET A 1 105 ? 10.121 -16.692 2.632 1.00 36.56 105 MET A C 1
ATOM 866 O O . MET A 1 105 ? 9.359 -17.655 2.579 1.00 36.56 105 MET A O 1
ATOM 870 N N . ASN A 1 106 ? 10.523 -16.181 3.785 1.00 35.81 106 ASN A N 1
ATOM 871 C CA . ASN A 1 106 ? 9.868 -16.442 5.039 1.00 35.81 106 ASN A CA 1
ATOM 872 C C . ASN A 1 106 ? 8.613 -15.575 5.027 1.00 35.81 106 ASN A C 1
ATOM 874 O O . ASN A 1 106 ? 8.422 -14.697 5.865 1.00 35.81 106 ASN A O 1
ATOM 878 N N . CYS A 1 107 ? 7.711 -15.868 4.086 1.00 39.12 107 CYS A N 1
ATOM 879 C CA . CYS A 1 107 ? 6.290 -15.712 4.308 1.00 39.12 107 CYS A CA 1
ATOM 880 C C . CYS A 1 107 ? 5.908 -16.681 5.427 1.00 39.12 107 CYS A C 1
ATOM 882 O O . CYS A 1 107 ? 5.129 -17.609 5.237 1.00 39.12 107 CYS A O 1
ATOM 884 N N . THR A 1 108 ? 6.424 -16.468 6.636 1.00 38.44 108 THR A N 1
ATOM 885 C CA . THR A 1 108 ? 5.735 -16.936 7.820 1.00 38.44 108 THR A CA 1
ATOM 886 C C . THR A 1 108 ? 4.544 -16.006 8.007 1.00 38.44 108 THR A C 1
ATOM 888 O O . THR A 1 108 ? 4.476 -15.241 8.962 1.00 38.44 108 THR A O 1
ATOM 891 N N . PHE A 1 109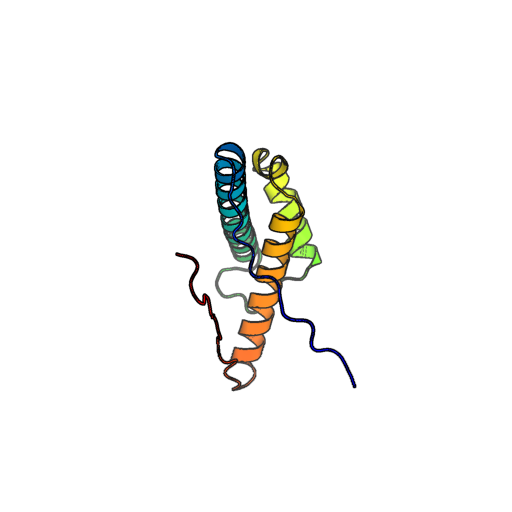 ? 3.541 -16.168 7.139 1.00 37.31 109 PHE A N 1
ATOM 892 C CA . PHE A 1 109 ? 2.179 -16.332 7.625 1.00 37.31 109 PHE A CA 1
ATOM 893 C C . PHE A 1 109 ? 2.188 -17.575 8.527 1.00 37.31 109 PHE A C 1
ATOM 895 O O . PHE A 1 109 ? 1.698 -18.646 8.178 1.00 37.31 109 PHE A O 1
ATOM 902 N N . LYS A 1 110 ? 2.825 -17.466 9.699 1.00 37.00 110 LYS A N 1
ATOM 903 C CA . LYS A 1 110 ? 2.609 -18.405 10.789 1.00 37.00 110 LYS A CA 1
ATOM 904 C C . LYS A 1 110 ? 1.237 -18.046 11.339 1.00 37.00 110 LYS A C 1
ATOM 906 O O . LYS A 1 110 ? 1.123 -17.182 12.194 1.00 37.00 110 LYS A O 1
ATOM 911 N N . GLY A 1 111 ? 0.232 -18.673 10.733 1.00 36.62 111 GLY A N 1
ATOM 912 C CA . GLY A 1 111 ? -1.100 -18.924 11.270 1.00 36.62 111 GLY A CA 1
ATOM 913 C C . GLY A 1 111 ? -1.788 -17.751 11.954 1.00 36.62 111 GLY A C 1
ATOM 914 O O . GLY A 1 111 ? -1.664 -17.592 13.163 1.00 36.62 111 GLY A O 1
ATOM 915 N N . ILE A 1 112 ? -2.614 -17.032 11.196 1.00 31.80 112 ILE A N 1
ATOM 916 C CA . ILE A 1 112 ? -3.879 -16.501 11.715 1.00 31.80 112 ILE A CA 1
ATOM 917 C C . ILE A 1 112 ? -4.951 -16.828 10.665 1.00 31.80 112 ILE A C 1
ATOM 919 O O . ILE A 1 112 ? -5.347 -15.986 9.864 1.00 31.80 112 ILE A O 1
ATOM 923 N N . CYS A 1 113 ? -5.317 -18.108 10.635 1.00 32.41 113 CYS A N 1
ATOM 924 C CA . CYS A 1 113 ? -6.669 -18.586 10.365 1.00 32.41 113 CYS A CA 1
ATOM 925 C C . CYS A 1 113 ? -7.119 -19.294 11.644 1.00 32.41 113 CYS A C 1
ATOM 927 O O . CYS A 1 113 ? -6.250 -19.970 12.248 1.00 32.41 113 CYS A O 1
#

Radius of gyration: 18.51 Å; chains: 1; bounding box: 41×30×58 Å

Sequence (113 aa):
MCDFIRGLIVKLHVTPEQEVEFKKNYGCTRKTYNELLSKYKAEHGEDSTEIPTQKELNQFLKEAKKELPYLKETESTSLQQARDDLHKSFNIIVQEFSGFFKPEMNCTFKGIC